Protein AF-A0A1B1ZNP0-F1 (afdb_monomer)

Radius of gyration: 15.07 Å; Cα contacts (8 Å, |Δi|>4): 305; chains: 1; bounding box: 36×36×38 Å

Secondary structure (DSSP, 8-state):
-PPEEEEEEETTEEEEEEEEEESS-HHHHHHHHH-HHHHTTTSSSEEEE--STTPEEEEEEETTEEEEEEEEEEETTTEEEEEETTEEEEEEEEEETTEEEEEEEEEESSGGGHHHHHHHHHHHHHHHHHHHHT-PPPP--S--HHHHHHHHHHT--

pLDDT: mean 92.66, std 6.75, range [56.25, 98.5]

Nearest PDB structures (foldseek):
  4fpw-assembly3_B  TM=7.874E-01  e=6.948E-12  Micromonospora echinospora
  3q6a-assembly1_A  TM=8.877E-01  e=1.487E-06  Staphylococcus saprophyticus subsp. saprophyticus ATCC 15305 = NCTC 7292
  3q6a-assembly1_D  TM=8.539E-01  e=7.890E-07  Staphylococcus saprophyticus subsp. saprophyticus ATCC 15305 = NCTC 7292
  2n4b-assembly1_A  TM=8.391E-01  e=1.053E-06  Cupriavidus metallidurans CH34
  2lcg-assembly1_A  TM=7.926E-01  e=1.251E-06  Cupriavidus metallidurans CH34

Structure (mmCIF, N/CA/C/O backbone):
data_AF-A0A1B1ZNP0-F1
#
_entry.id   AF-A0A1B1ZNP0-F1
#
loop_
_atom_site.group_PDB
_atom_site.id
_atom_site.type_symbol
_atom_site.label_atom_id
_atom_site.label_alt_id
_atom_site.label_comp_id
_atom_site.label_asym_id
_atom_site.label_entity_id
_atom_site.label_seq_id
_atom_site.pdbx_PDB_ins_code
_atom_site.Cartn_x
_atom_site.Cartn_y
_atom_site.Cartn_z
_atom_site.occupancy
_atom_site.B_iso_or_equiv
_atom_site.auth_seq_id
_atom_site.auth_comp_id
_atom_site.auth_asym_id
_atom_site.auth_atom_id
_atom_site.pdbx_PDB_model_num
ATOM 1 N N . MET A 1 1 ? -6.739 16.538 0.778 1.00 56.25 1 MET A N 1
ATOM 2 C CA . MET A 1 1 ? -6.900 15.386 1.691 1.00 56.25 1 MET A CA 1
ATOM 3 C C . MET A 1 1 ? -5.528 15.092 2.260 1.00 56.25 1 MET A C 1
ATOM 5 O O . MET A 1 1 ? -4.615 14.961 1.458 1.00 56.25 1 MET A O 1
ATOM 9 N N . SER A 1 2 ? -5.367 15.108 3.584 1.00 76.62 2 SER A N 1
ATOM 10 C CA . SER A 1 2 ? -4.071 14.835 4.223 1.00 76.62 2 SER A CA 1
ATOM 11 C C . SER A 1 2 ? -3.881 13.330 4.360 1.00 76.62 2 SER A C 1
ATOM 13 O O . SER A 1 2 ? -4.821 12.640 4.757 1.00 76.62 2 SER A O 1
ATOM 15 N N . THR A 1 3 ? -2.696 12.837 4.022 1.00 91.56 3 THR A N 1
ATOM 16 C CA . THR A 1 3 ? -2.233 11.519 4.462 1.00 91.56 3 THR A CA 1
ATOM 17 C C . THR A 1 3 ? -1.827 11.658 5.929 1.00 91.56 3 THR A C 1
ATOM 19 O O . THR A 1 3 ? -1.141 12.615 6.284 1.00 91.56 3 THR A O 1
ATOM 2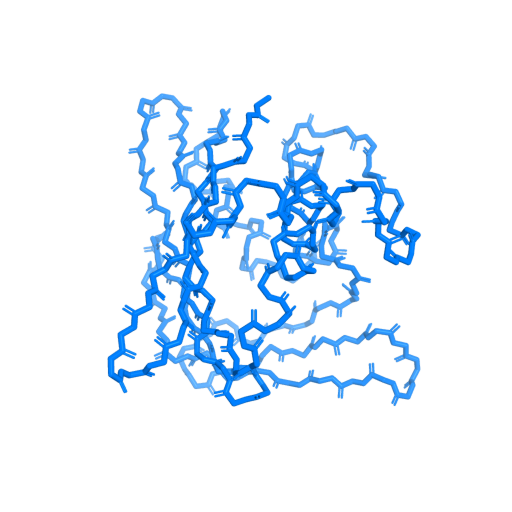2 N N . ASP A 1 4 ? -2.312 10.767 6.788 1.00 95.12 4 ASP A N 1
ATOM 23 C CA . ASP A 1 4 ? -1.895 10.681 8.188 1.00 95.12 4 ASP A CA 1
ATOM 24 C C . ASP A 1 4 ? -0.858 9.569 8.312 1.00 95.12 4 ASP A C 1
ATOM 26 O O . ASP A 1 4 ? -1.076 8.461 7.817 1.00 95.12 4 ASP A O 1
ATOM 30 N N . VAL A 1 5 ? 0.285 9.873 8.923 1.00 96.12 5 VAL A N 1
ATOM 31 C CA . VAL A 1 5 ? 1.387 8.922 9.063 1.00 96.12 5 VAL A CA 1
ATOM 32 C C . VAL A 1 5 ? 1.863 8.905 10.502 1.00 96.12 5 VAL A C 1
ATOM 34 O O . VAL A 1 5 ? 2.196 9.943 11.068 1.00 96.12 5 VAL A O 1
ATOM 37 N N . ARG A 1 6 ? 1.951 7.706 11.075 1.00 95.38 6 ARG A N 1
ATOM 38 C CA . ARG A 1 6 ? 2.493 7.472 12.416 1.00 95.38 6 ARG A CA 1
ATOM 39 C C . ARG A 1 6 ? 3.472 6.305 12.392 1.00 95.38 6 ARG A C 1
ATOM 41 O O . ARG A 1 6 ? 3.313 5.366 11.615 1.00 95.38 6 ARG A O 1
ATOM 48 N N . VAL A 1 7 ? 4.471 6.354 13.265 1.00 96.12 7 VAL A N 1
ATOM 49 C CA . VAL A 1 7 ? 5.448 5.275 13.441 1.00 96.12 7 VAL A CA 1
ATOM 50 C C . VAL A 1 7 ? 5.200 4.603 14.783 1.00 96.12 7 VAL A C 1
ATOM 52 O O . VAL A 1 7 ? 5.257 5.247 15.829 1.00 96.12 7 VAL A O 1
ATOM 55 N N . GLU A 1 8 ? 4.953 3.301 14.749 1.00 95.00 8 GLU A N 1
ATOM 56 C CA . GLU A 1 8 ? 4.939 2.448 15.929 1.00 95.00 8 GLU A CA 1
ATOM 57 C C . GLU A 1 8 ? 6.317 1.794 16.084 1.00 95.00 8 GLU A C 1
ATOM 59 O O . GLU A 1 8 ? 6.858 1.225 15.136 1.00 95.00 8 GLU A O 1
ATOM 64 N N . ARG A 1 9 ? 6.911 1.900 17.277 1.00 93.38 9 ARG A N 1
ATOM 65 C CA . ARG A 1 9 ? 8.209 1.294 17.606 1.00 93.38 9 ARG A CA 1
ATOM 66 C C . ARG A 1 9 ? 8.007 0.318 18.754 1.00 93.38 9 ARG A C 1
ATOM 68 O O . ARG A 1 9 ? 7.466 0.701 19.790 1.00 93.38 9 ARG A O 1
ATOM 75 N N . GLY A 1 10 ? 8.463 -0.919 18.594 1.00 90.56 10 GLY A N 1
ATOM 76 C CA . GLY A 1 10 ? 8.330 -1.941 19.625 1.00 90.56 10 GLY A CA 1
ATOM 77 C C . GLY A 1 10 ? 9.369 -3.057 19.512 1.00 90.56 10 GLY A C 1
ATOM 78 O O . GLY A 1 10 ? 10.222 -3.032 18.626 1.00 90.56 10 GLY A O 1
ATOM 79 N N . PRO A 1 11 ? 9.298 -4.069 20.393 1.00 88.81 11 PRO A N 1
ATOM 80 C CA . PRO A 1 11 ? 10.234 -5.196 20.392 1.00 88.81 11 PRO A CA 1
ATOM 81 C C . PRO A 1 11 ? 10.237 -5.998 19.082 1.00 88.81 11 PRO A C 1
ATOM 83 O O . PRO A 1 11 ? 11.240 -6.617 18.747 1.00 88.81 11 PRO A O 1
ATOM 86 N N . ALA A 1 12 ? 9.119 -5.982 18.350 1.00 85.19 12 ALA A N 1
ATOM 87 C CA . ALA A 1 12 ? 8.963 -6.650 17.059 1.00 85.19 12 ALA A CA 1
ATOM 88 C C . ALA A 1 12 ? 9.522 -5.841 15.871 1.00 85.19 12 ALA A C 1
ATOM 90 O O . ALA A 1 12 ? 9.501 -6.331 14.746 1.00 85.19 12 ALA A O 1
ATOM 91 N N . GLY A 1 13 ? 10.011 -4.619 16.106 1.00 92.62 13 GLY A N 1
ATOM 92 C CA . GLY A 1 13 ? 10.547 -3.731 15.078 1.00 92.62 13 GLY A CA 1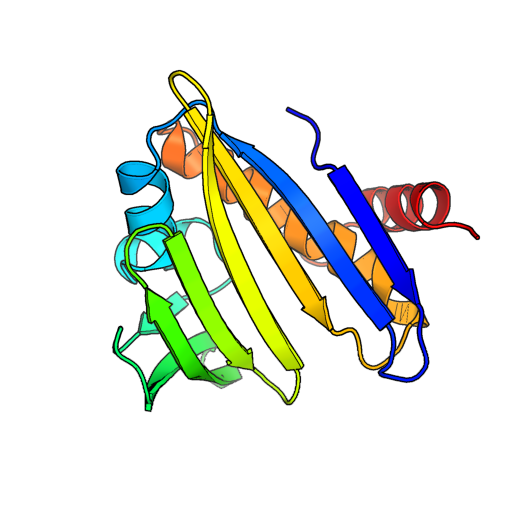
ATOM 93 C C . GLY A 1 13 ? 9.786 -2.411 14.964 1.00 92.62 13 GLY A C 1
ATOM 94 O O . GLY A 1 13 ? 9.084 -1.982 15.883 1.00 92.62 13 GLY A O 1
ATOM 95 N N . THR A 1 14 ? 9.974 -1.748 13.825 1.00 95.31 14 THR A N 1
ATOM 96 C CA . THR A 1 14 ? 9.329 -0.473 13.493 1.00 95.31 14 THR A CA 1
ATOM 97 C C . THR A 1 14 ? 8.261 -0.704 12.433 1.00 95.31 14 THR A C 1
ATOM 99 O O . THR A 1 14 ? 8.531 -1.342 11.419 1.00 95.31 14 THR A O 1
ATOM 102 N N . VAL A 1 15 ? 7.057 -0.176 12.652 1.00 96.88 15 VAL A N 1
ATOM 103 C CA . VAL A 1 15 ? 5.945 -0.247 11.699 1.00 96.88 15 VAL A CA 1
ATOM 104 C C . VAL A 1 15 ? 5.476 1.161 11.369 1.00 96.88 15 VAL A C 1
ATOM 106 O O . VAL A 1 15 ? 5.132 1.952 12.247 1.00 96.88 15 VAL A O 1
ATOM 109 N N . LEU A 1 16 ? 5.460 1.475 10.079 1.00 97.19 16 LEU A N 1
ATOM 110 C CA . LEU A 1 16 ? 4.863 2.687 9.552 1.00 97.19 16 LEU A CA 1
ATOM 111 C C . LEU A 1 16 ? 3.376 2.438 9.299 1.00 97.19 16 LEU A C 1
ATOM 113 O O . LEU A 1 16 ? 3.005 1.547 8.536 1.00 97.19 16 LEU A O 1
ATOM 117 N N . HIS A 1 17 ? 2.528 3.247 9.918 1.00 97.44 17 HIS A N 1
ATOM 118 C CA . HIS A 1 17 ? 1.094 3.251 9.678 1.00 97.44 17 HIS A CA 1
ATOM 119 C C . HIS A 1 17 ? 0.733 4.472 8.845 1.00 97.44 17 HIS A C 1
ATOM 121 O O . HIS A 1 17 ? 0.964 5.602 9.276 1.00 97.44 17 HIS A O 1
ATOM 127 N N . VAL A 1 18 ? 0.146 4.241 7.675 1.00 97.75 18 VAL A N 1
ATOM 128 C CA . VAL A 1 18 ? -0.301 5.292 6.758 1.00 97.75 18 VAL A CA 1
ATOM 129 C C . VAL A 1 18 ? -1.813 5.189 6.614 1.00 97.75 18 VAL A C 1
ATOM 131 O O . VAL A 1 18 ? -2.321 4.167 6.159 1.00 97.75 18 VAL A O 1
ATOM 134 N N . THR A 1 19 ? -2.537 6.240 6.987 1.00 97.56 19 THR A N 1
ATOM 135 C CA . THR A 1 19 ? -3.999 6.306 6.913 1.00 97.56 19 THR A CA 1
ATOM 136 C C . THR A 1 19 ? -4.429 7.378 5.924 1.00 97.56 19 THR A C 1
ATOM 138 O O . THR A 1 19 ? -3.952 8.513 5.960 1.00 97.56 19 THR A O 1
ATOM 141 N N . ARG A 1 20 ? -5.373 7.045 5.041 1.00 96.25 20 ARG A N 1
ATOM 142 C CA . ARG A 1 20 ? -5.948 8.002 4.096 1.00 96.25 20 ARG A CA 1
ATOM 143 C C . ARG A 1 20 ? -7.419 7.727 3.833 1.00 96.25 20 ARG A C 1
ATOM 145 O O . ARG A 1 20 ? -7.817 6.607 3.526 1.00 96.25 20 ARG A O 1
ATOM 152 N N . ARG A 1 21 ? -8.228 8.783 3.902 1.00 96.25 21 ARG A N 1
ATOM 153 C CA . ARG A 1 21 ? -9.644 8.743 3.529 1.00 96.25 21 ARG A CA 1
ATOM 154 C C . ARG A 1 21 ? -9.818 9.023 2.038 1.00 96.25 21 ARG A C 1
ATOM 156 O O . ARG A 1 21 ? -9.255 9.989 1.526 1.00 96.25 21 ARG A O 1
ATOM 163 N N . TYR A 1 22 ? -10.669 8.242 1.382 1.00 96.19 22 TYR A N 1
ATOM 164 C CA . TYR A 1 22 ? -11.101 8.440 0.001 1.00 96.19 22 TYR A CA 1
ATOM 165 C C . TYR A 1 22 ? -12.609 8.729 -0.057 1.00 96.19 22 TYR A C 1
ATOM 167 O O . TYR A 1 22 ? -13.383 8.053 0.624 1.00 96.19 22 TYR A O 1
ATOM 175 N N . PRO A 1 23 ? -13.068 9.693 -0.878 1.00 95.94 23 PRO A N 1
ATOM 176 C CA . PRO A 1 23 ? -14.488 9.994 -1.068 1.00 95.94 23 PRO A CA 1
ATOM 177 C C . PRO A 1 23 ? -15.107 9.034 -2.103 1.00 95.94 23 PRO A C 1
ATOM 179 O O . PRO A 1 23 ? -15.745 9.447 -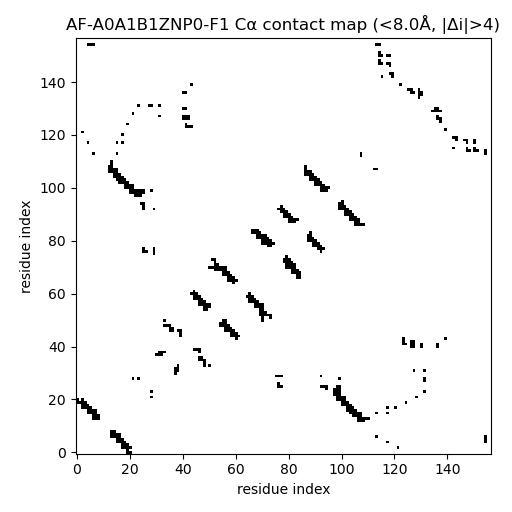3.069 1.00 95.94 23 PRO A O 1
ATOM 182 N N . HIS A 1 24 ? -14.824 7.743 -1.947 1.00 96.12 24 HIS A N 1
ATOM 183 C CA . HIS A 1 24 ? -15.204 6.672 -2.859 1.00 96.12 24 HIS A CA 1
ATOM 184 C C . HIS A 1 24 ? -15.591 5.435 -2.055 1.00 96.12 24 HIS A C 1
ATOM 186 O O . HIS A 1 24 ? -15.036 5.205 -0.981 1.00 96.12 24 HIS A O 1
ATOM 192 N N . SER A 1 25 ? -16.515 4.630 -2.583 1.00 96.81 25 SER A N 1
ATOM 193 C CA . SER A 1 25 ? -16.938 3.396 -1.921 1.00 96.81 25 SER A CA 1
ATOM 194 C C . SER A 1 25 ? -15.769 2.433 -1.713 1.00 96.81 25 SER A C 1
ATOM 196 O O . SER A 1 25 ? -14.821 2.399 -2.506 1.00 96.81 25 SER A O 1
ATOM 198 N N . VAL A 1 26 ? -15.886 1.600 -0.675 1.00 97.56 26 VAL A N 1
ATOM 199 C CA . VAL A 1 26 ? -14.915 0.539 -0.382 1.00 97.56 26 VAL A CA 1
ATOM 200 C C . VAL A 1 26 ? -14.665 -0.348 -1.601 1.00 97.56 26 VAL A C 1
ATOM 202 O O . VAL A 1 26 ? -13.512 -0.597 -1.922 1.00 97.56 26 VAL A O 1
ATOM 205 N N . ASP A 1 27 ? -15.705 -0.714 -2.353 1.00 97.31 27 ASP A N 1
ATOM 206 C CA . ASP A 1 27 ? -15.574 -1.563 -3.542 1.00 97.31 27 ASP A CA 1
ATOM 207 C C . ASP A 1 27 ? -14.751 -0.895 -4.649 1.00 97.31 27 ASP A C 1
ATOM 209 O O . ASP A 1 27 ? -13.957 -1.544 -5.330 1.00 97.31 27 ASP A O 1
ATOM 213 N N . ARG A 1 28 ? -14.904 0.426 -4.825 1.00 96.81 28 ARG A N 1
ATOM 214 C CA . ARG A 1 28 ? -14.152 1.174 -5.840 1.00 96.81 28 ARG A CA 1
ATOM 215 C C . ARG A 1 28 ? -12.672 1.246 -5.484 1.00 96.81 28 ARG A C 1
ATOM 217 O O . ARG A 1 28 ? -11.836 1.098 -6.374 1.00 96.81 28 ARG A O 1
ATOM 224 N N . VAL A 1 29 ? -12.356 1.482 -4.210 1.00 97.50 29 VAL A N 1
ATOM 225 C CA . VAL A 1 29 ? -10.966 1.505 -3.740 1.00 97.50 29 VAL A CA 1
ATOM 226 C C . VAL A 1 29 ? -10.385 0.096 -3.756 1.00 97.50 29 VAL A C 1
ATOM 228 O O . VAL A 1 29 ? -9.304 -0.088 -4.297 1.00 97.50 29 VAL A O 1
ATOM 231 N N . TRP A 1 30 ? -11.124 -0.911 -3.293 1.00 97.75 30 TRP A N 1
ATOM 232 C CA . TRP A 1 30 ? -10.722 -2.317 -3.321 1.00 97.75 30 TRP A CA 1
ATOM 233 C C . TRP A 1 30 ? -10.339 -2.790 -4.723 1.00 97.75 30 TRP A C 1
ATOM 235 O O . TRP A 1 30 ? -9.267 -3.363 -4.914 1.00 97.75 30 TRP A O 1
ATOM 245 N N . ALA A 1 31 ? -11.163 -2.476 -5.723 1.00 96.75 31 ALA A N 1
ATOM 246 C CA . ALA A 1 31 ? -10.853 -2.760 -7.118 1.00 96.75 31 ALA A CA 1
ATOM 247 C C . ALA A 1 31 ? -9.545 -2.089 -7.575 1.00 96.75 31 ALA A C 1
ATOM 249 O O . ALA A 1 31 ? -8.783 -2.675 -8.332 1.00 96.75 31 ALA A O 1
ATOM 250 N N . ALA A 1 32 ? -9.241 -0.875 -7.104 1.00 95.94 32 ALA A N 1
ATOM 251 C CA . ALA A 1 32 ? -7.980 -0.202 -7.424 1.00 95.94 32 ALA A CA 1
ATOM 252 C C . ALA A 1 32 ? -6.749 -0.811 -6.727 1.00 95.94 32 ALA A C 1
ATOM 254 O O . ALA A 1 32 ? -5.634 -0.605 -7.204 1.00 95.94 32 ALA A O 1
ATOM 255 N N . LEU A 1 33 ? -6.942 -1.539 -5.621 1.00 94.94 33 LEU A N 1
ATOM 256 C CA . LEU A 1 33 ? -5.880 -2.247 -4.896 1.00 94.94 33 LEU A CA 1
ATOM 257 C C . LEU A 1 33 ? -5.651 -3.670 -5.425 1.00 94.94 33 LEU A C 1
ATOM 259 O O . LEU A 1 33 ? -4.568 -4.206 -5.231 1.00 94.94 33 LEU A O 1
ATOM 263 N N . THR A 1 34 ? -6.659 -4.287 -6.049 1.00 95.00 34 THR A N 1
ATOM 264 C CA . THR A 1 34 ? -6.633 -5.716 -6.409 1.00 95.00 34 THR A CA 1
ATOM 265 C C . THR A 1 34 ? -6.692 -5.999 -7.906 1.00 95.00 34 THR A C 1
ATOM 267 O O . THR A 1 34 ? -6.180 -7.027 -8.325 1.00 95.00 34 THR A O 1
ATOM 270 N N . GLU A 1 35 ? -7.260 -5.124 -8.741 1.00 94.44 35 GLU A N 1
ATOM 271 C CA . GLU A 1 35 ? -7.248 -5.325 -10.195 1.00 94.44 35 GLU A CA 1
ATOM 272 C C . GLU A 1 35 ? -5.901 -4.847 -10.780 1.00 94.44 35 GLU A C 1
ATOM 274 O O . GLU A 1 35 ? -5.615 -3.648 -10.691 1.00 94.44 35 GLU A O 1
ATOM 279 N N . PRO A 1 36 ? -5.089 -5.721 -11.413 1.00 92.25 36 PRO A N 1
ATOM 280 C CA . PRO A 1 36 ? -3.745 -5.378 -11.904 1.00 92.25 36 PRO A CA 1
ATOM 281 C C . PRO A 1 36 ? -3.709 -4.143 -12.822 1.00 92.25 36 PRO A C 1
ATOM 283 O O . PRO A 1 36 ? -2.912 -3.223 -12.622 1.00 92.25 36 PRO A O 1
ATOM 286 N N . ASP A 1 37 ? -4.666 -4.053 -13.752 1.00 89.75 37 ASP A N 1
ATOM 287 C CA . ASP A 1 37 ? -4.824 -2.926 -14.684 1.00 89.75 37 ASP A CA 1
ATOM 288 C C . ASP A 1 37 ? -5.144 -1.593 -13.996 1.00 89.75 37 ASP A C 1
ATOM 290 O O . ASP A 1 37 ? -4.965 -0.524 -14.587 1.00 89.75 37 ASP A O 1
ATOM 294 N N . ARG A 1 38 ? -5.691 -1.629 -12.775 1.00 92.81 38 ARG A N 1
ATOM 295 C CA . ARG A 1 38 ? -5.961 -0.429 -11.971 1.00 92.81 38 ARG A CA 1
ATOM 296 C C . ARG A 1 38 ? -4.809 -0.125 -11.032 1.00 92.81 38 ARG A C 1
ATOM 298 O O . ARG A 1 38 ? -4.461 1.045 -10.898 1.00 92.81 38 ARG A O 1
ATOM 305 N N . LEU A 1 39 ? -4.221 -1.154 -10.430 1.00 92.00 39 LEU A N 1
ATOM 306 C CA . LEU A 1 39 ? -3.066 -1.055 -9.545 1.00 92.00 39 LEU A CA 1
ATOM 307 C C . LEU A 1 39 ? -1.880 -0.395 -10.267 1.00 92.00 39 LEU A C 1
ATOM 309 O O . LEU A 1 39 ? -1.354 0.617 -9.799 1.00 92.00 39 LEU A O 1
ATOM 313 N N . SER A 1 40 ? -1.585 -0.856 -11.485 1.00 92.38 40 SER A N 1
ATOM 314 C CA . SER A 1 40 ? -0.529 -0.318 -12.360 1.00 92.38 40 SER A CA 1
ATOM 315 C C . SER A 1 40 ? -0.714 1.153 -12.755 1.00 92.38 40 SER A C 1
ATOM 317 O O 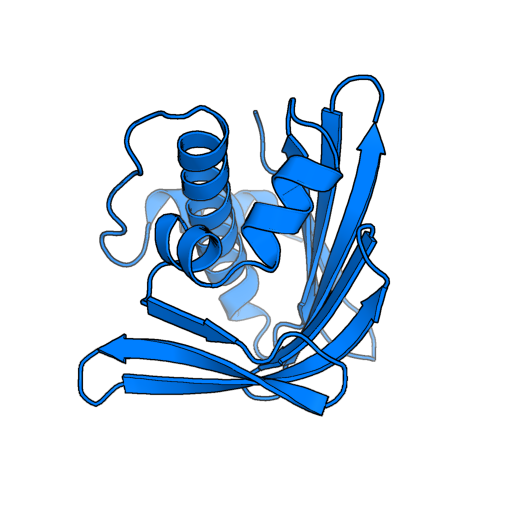. SER A 1 40 ? 0.204 1.780 -13.274 1.00 92.38 40 SER A O 1
ATOM 319 N N . ARG A 1 41 ? -1.903 1.744 -12.550 1.00 91.25 41 ARG A N 1
ATOM 320 C CA . ARG A 1 41 ? -2.160 3.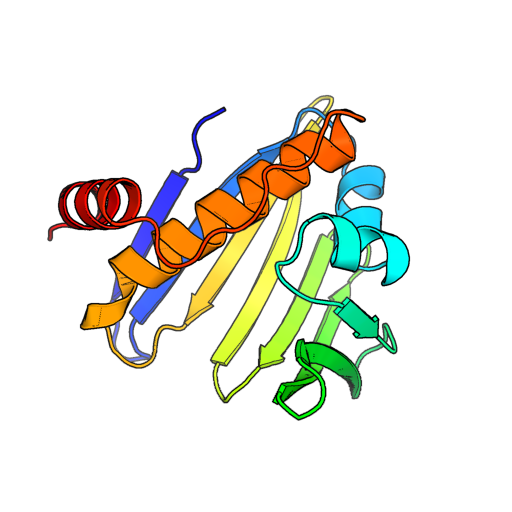153 -12.910 1.00 91.25 41 ARG A CA 1
ATOM 321 C C . ARG A 1 41 ? -1.667 4.142 -11.870 1.00 91.25 41 ARG A C 1
ATOM 323 O O . ARG A 1 41 ? -1.509 5.310 -12.205 1.00 91.25 41 ARG A O 1
ATOM 330 N N . TRP A 1 42 ? -1.523 3.725 -10.617 1.00 92.19 42 TRP A N 1
ATOM 331 C CA . TRP A 1 42 ? -1.125 4.618 -9.525 1.00 92.19 42 TRP A CA 1
ATOM 332 C C . TRP A 1 42 ? 0.147 4.160 -8.817 1.00 92.19 42 TRP A C 1
ATOM 334 O O . TRP A 1 42 ? 0.868 4.995 -8.256 1.00 92.19 42 TRP A O 1
ATOM 344 N N . PHE A 1 43 ? 0.427 2.858 -8.852 1.00 90.19 43 PHE A N 1
ATOM 345 C CA . PHE A 1 43 ? 1.684 2.304 -8.385 1.00 90.19 43 PHE A CA 1
ATOM 346 C C . PHE A 1 43 ? 2.821 2.693 -9.352 1.00 90.19 43 PHE A C 1
ATOM 348 O O . PHE A 1 43 ? 2.571 2.863 -10.546 1.00 90.19 43 PHE A O 1
ATOM 355 N N . PRO A 1 44 ? 4.063 2.900 -8.878 1.00 87.62 44 PRO A N 1
ATOM 356 C CA . PRO A 1 44 ? 5.165 3.392 -9.712 1.00 87.62 44 PRO A CA 1
ATOM 357 C C . PRO A 1 44 ? 5.660 2.422 -10.794 1.00 87.62 44 PRO A C 1
ATOM 359 O O . PRO A 1 44 ? 6.587 2.771 -11.522 1.00 87.62 44 PRO A O 1
ATOM 362 N N . CYS A 1 45 ? 5.080 1.230 -10.903 1.00 88.88 45 CYS A N 1
ATOM 363 C CA . CYS A 1 45 ? 5.503 0.201 -11.836 1.00 88.88 45 CYS A CA 1
ATOM 364 C C . CYS A 1 45 ? 4.313 -0.586 -12.396 1.00 88.88 45 CYS A C 1
ATOM 366 O O . CYS A 1 45 ? 3.187 -0.467 -11.906 1.00 88.88 45 CYS A O 1
ATOM 368 N N . GLU A 1 46 ? 4.570 -1.374 -13.441 1.00 90.75 46 GLU A N 1
ATOM 369 C CA . GLU A 1 46 ? 3.596 -2.342 -13.942 1.00 90.75 46 GLU A CA 1
ATOM 370 C C . GLU A 1 46 ? 3.441 -3.469 -12.919 1.00 90.75 46 GLU A C 1
ATOM 372 O O . GLU A 1 46 ? 4.428 -3.959 -12.362 1.00 90.75 46 GLU A O 1
ATOM 377 N N . VAL A 1 47 ? 2.193 -3.851 -12.656 1.00 93.25 47 VAL A N 1
ATOM 378 C CA . VAL A 1 47 ? 1.846 -4.867 -11.671 1.00 93.25 47 VAL A CA 1
ATOM 379 C C . VAL A 1 47 ? 0.962 -5.922 -12.308 1.00 93.25 47 VAL A C 1
ATOM 381 O O . VAL A 1 47 ? -0.106 -5.614 -12.831 1.00 93.25 47 VAL A O 1
ATOM 384 N N . GLU A 1 48 ? 1.383 -7.175 -12.189 1.00 94.12 48 GLU A N 1
ATOM 385 C CA . GLU A 1 48 ? 0.566 -8.358 -12.456 1.00 94.12 48 GLU A CA 1
ATOM 386 C C . GLU A 1 48 ? 0.254 -9.044 -11.124 1.00 94.12 48 GLU A C 1
ATOM 388 O O . GLU A 1 48 ? 1.086 -9.037 -10.218 1.00 94.12 48 GLU A O 1
ATOM 393 N N . ALA A 1 49 ? -0.929 -9.640 -10.966 1.00 93.19 49 ALA A N 1
ATOM 394 C CA . ALA A 1 49 ? -1.262 -10.343 -9.729 1.00 93.19 49 ALA A CA 1
ATOM 395 C C . ALA A 1 49 ? -2.202 -11.530 -9.953 1.00 93.19 49 ALA A C 1
ATOM 397 O O . ALA A 1 49 ? -3.245 -11.401 -10.595 1.00 93.19 49 ALA A O 1
ATOM 398 N N . ASP A 1 50 ? -1.863 -12.667 -9.344 1.00 95.00 50 ASP A N 1
ATOM 399 C CA . ASP A 1 50 ? -2.778 -13.785 -9.104 1.00 95.00 50 ASP A CA 1
ATOM 400 C C . ASP A 1 50 ? -3.472 -13.560 -7.752 1.00 95.00 50 ASP A C 1
ATOM 402 O O . ASP A 1 50 ? -2.939 -13.899 -6.696 1.00 95.00 50 ASP A O 1
ATOM 406 N N . VAL A 1 51 ? -4.635 -12.901 -7.768 1.00 94.06 51 VAL A N 1
ATOM 407 C CA . VAL A 1 51 ? -5.306 -12.387 -6.560 1.00 94.06 51 VAL A CA 1
ATOM 408 C C . VAL A 1 51 ? -6.032 -13.500 -5.800 1.00 94.06 51 VAL A C 1
ATOM 410 O O . VAL A 1 51 ? -7.255 -13.640 -5.838 1.00 94.06 51 VAL A O 1
ATOM 413 N N . ARG A 1 52 ? -5.256 -14.299 -5.073 1.00 96.38 52 ARG A N 1
ATOM 414 C CA . ARG A 1 52 ? -5.708 -15.330 -4.133 1.00 96.38 52 ARG A CA 1
ATOM 415 C C . ARG A 1 52 ? -4.655 -15.522 -3.050 1.00 96.38 52 ARG A C 1
ATOM 417 O O . ARG A 1 52 ? -3.491 -15.201 -3.261 1.00 96.38 52 ARG A O 1
ATOM 424 N N . VAL A 1 53 ? -5.031 -16.102 -1.913 1.00 98.00 53 VAL A N 1
ATOM 425 C CA . VAL A 1 53 ? -4.044 -16.503 -0.895 1.00 98.00 53 VAL A CA 1
ATOM 426 C C . VAL A 1 53 ? -3.042 -17.498 -1.504 1.00 98.00 53 VAL A C 1
ATOM 428 O O . VAL A 1 53 ? -3.437 -18.435 -2.209 1.00 98.00 53 VAL A O 1
ATOM 431 N N . GLY A 1 54 ? -1.749 -17.259 -1.272 1.00 97.56 54 GLY A N 1
ATOM 432 C CA . GLY A 1 54 ? -0.622 -17.972 -1.886 1.00 97.56 54 GLY A CA 1
ATOM 433 C C . GLY A 1 54 ? -0.394 -17.646 -3.369 1.00 97.56 54 GLY A C 1
ATOM 434 O O . GLY A 1 54 ? 0.359 -18.346 -4.043 1.00 97.56 54 GLY A O 1
ATOM 435 N N . GLY A 1 55 ? -1.099 -16.655 -3.919 1.00 96.88 55 GLY A N 1
ATOM 436 C CA . GLY A 1 55 ? -0.839 -16.099 -5.245 1.00 96.88 55 GLY A CA 1
ATOM 437 C C . GLY A 1 55 ? 0.279 -15.058 -5.206 1.00 96.88 55 GLY A C 1
ATOM 438 O O . GLY A 1 55 ? 0.596 -14.516 -4.145 1.00 96.88 55 GLY A O 1
ATOM 439 N N . LEU A 1 56 ? 0.893 -14.789 -6.359 1.00 97.06 56 LEU A N 1
ATOM 440 C CA . LEU A 1 56 ? 2.001 -13.842 -6.476 1.00 97.06 56 LEU A CA 1
ATOM 441 C C . LEU A 1 56 ? 1.541 -12.523 -7.099 1.00 97.06 56 LEU A C 1
ATOM 443 O O . LEU A 1 56 ? 0.799 -12.515 -8.082 1.00 97.06 56 LEU A O 1
ATOM 447 N N . ILE A 1 57 ? 2.041 -11.423 -6.547 1.00 96.25 57 ILE A N 1
ATOM 448 C CA . ILE A 1 57 ? 2.064 -10.095 -7.152 1.00 96.25 57 ILE A CA 1
ATOM 449 C C . ILE A 1 57 ? 3.456 -9.911 -7.754 1.00 96.25 57 ILE A C 1
ATOM 451 O O . ILE A 1 57 ? 4.449 -10.118 -7.063 1.00 96.25 57 ILE A O 1
ATOM 455 N N . THR A 1 58 ? 3.538 -9.534 -9.024 1.00 96.06 58 THR A N 1
ATOM 456 C CA . THR A 1 58 ? 4.793 -9.240 -9.723 1.00 96.06 58 THR A CA 1
ATOM 457 C C . THR A 1 58 ? 4.864 -7.745 -9.991 1.00 96.06 58 THR A C 1
ATOM 459 O O . THR A 1 58 ? 4.010 -7.210 -10.691 1.00 96.06 58 THR A O 1
ATOM 462 N N . PHE A 1 59 ? 5.880 -7.083 -9.443 1.00 93.69 59 PHE A N 1
ATOM 463 C CA . PHE A 1 59 ? 6.166 -5.664 -9.634 1.00 93.69 59 PHE A CA 1
ATOM 464 C C . PHE A 1 59 ? 7.309 -5.511 -10.639 1.00 93.69 59 PHE A C 1
ATOM 466 O O . PHE A 1 59 ? 8.402 -6.020 -10.405 1.00 93.69 59 PHE A O 1
ATOM 473 N N . ARG A 1 60 ? 7.083 -4.807 -11.751 1.00 92.94 60 ARG A N 1
ATOM 474 C CA . ARG A 1 60 ? 8.079 -4.608 -12.817 1.00 92.94 60 ARG A CA 1
ATOM 475 C C . ARG A 1 60 ? 8.470 -3.139 -12.938 1.00 92.94 60 ARG A C 1
ATOM 477 O O . ARG A 1 60 ? 7.819 -2.368 -13.646 1.00 92.94 60 ARG A O 1
ATOM 484 N N . PHE A 1 61 ? 9.545 -2.749 -12.261 1.00 86.69 61 PHE A N 1
ATOM 485 C CA . PHE A 1 61 ? 10.076 -1.379 -12.260 1.00 86.69 61 PHE A CA 1
ATOM 486 C C . PHE A 1 61 ? 10.887 -1.046 -13.522 1.00 86.69 61 PHE A C 1
ATOM 488 O O . PHE A 1 61 ? 11.046 0.123 -13.874 1.00 86.69 61 PHE A O 1
ATOM 495 N N . GLY A 1 62 ? 11.352 -2.069 -14.241 1.00 86.25 62 GLY A N 1
ATOM 496 C CA . GLY A 1 62 ? 12.057 -1.947 -15.512 1.00 86.25 62 GLY A CA 1
ATOM 497 C C . GLY A 1 62 ? 12.213 -3.302 -16.210 1.00 86.25 62 GLY A C 1
ATOM 498 O O . GLY A 1 62 ? 11.723 -4.312 -15.705 1.00 86.25 62 GLY A O 1
ATOM 499 N N . PRO A 1 63 ? 12.888 -3.356 -17.374 1.00 82.88 63 PRO A N 1
ATOM 500 C CA . PRO A 1 63 ? 13.081 -4.603 -18.120 1.00 82.88 63 PRO A CA 1
ATOM 501 C C . PRO A 1 63 ? 13.751 -5.714 -17.299 1.00 82.88 63 PRO A C 1
ATOM 503 O O . PRO A 1 63 ? 13.310 -6.859 -17.365 1.00 82.88 63 PRO A O 1
ATOM 506 N N . ASP A 1 64 ? 14.746 -5.346 -16.487 1.00 89.06 64 ASP A N 1
ATOM 507 C CA . ASP A 1 64 ? 15.548 -6.263 -15.665 1.00 89.06 64 ASP A CA 1
ATOM 508 C C . ASP A 1 64 ? 15.317 -6.075 -14.150 1.00 89.06 64 ASP A C 1
ATOM 510 O O . ASP A 1 64 ? 16.036 -6.655 -13.341 1.00 89.06 64 ASP A O 1
ATOM 514 N N . ASP A 1 65 ? 14.333 -5.256 -13.763 1.00 89.94 65 ASP A N 1
ATOM 515 C CA . ASP A 1 65 ? 14.023 -4.925 -12.366 1.00 89.94 65 ASP A CA 1
ATOM 516 C C . ASP A 1 65 ? 12.611 -5.420 -12.031 1.00 89.94 65 ASP A C 1
ATOM 518 O O . ASP A 1 65 ? 11.604 -4.767 -12.338 1.00 89.94 65 ASP A O 1
ATOM 522 N N . VAL A 1 66 ? 12.558 -6.649 -11.510 1.00 92.38 66 VAL A N 1
ATOM 523 C CA . VAL A 1 66 ? 11.331 -7.396 -11.228 1.00 92.38 66 VAL A CA 1
ATOM 524 C C . VAL A 1 66 ? 11.392 -7.959 -9.818 1.00 92.38 66 VAL A C 1
ATOM 526 O O . VAL A 1 66 ? 12.274 -8.756 -9.507 1.00 92.38 66 VAL A O 1
ATOM 529 N N . ASP A 1 67 ? 10.387 -7.614 -9.023 1.00 93.88 67 ASP A N 1
ATOM 530 C CA . ASP A 1 67 ? 10.167 -8.139 -7.683 1.00 93.88 67 ASP A CA 1
ATOM 531 C C . ASP A 1 67 ? 8.864 -8.934 -7.618 1.00 93.88 67 ASP A C 1
ATOM 533 O O . ASP A 1 67 ? 7.919 -8.694 -8.373 1.00 93.88 67 ASP A O 1
ATOM 537 N N . THR A 1 68 ? 8.786 -9.863 -6.667 1.00 95.06 68 THR A N 1
ATOM 538 C CA . THR A 1 68 ? 7.562 -10.620 -6.391 1.00 95.06 68 THR A CA 1
ATOM 539 C C . THR A 1 68 ? 7.167 -10.527 -4.927 1.00 95.06 68 THR A C 1
ATOM 541 O O . THR A 1 68 ? 8.029 -10.568 -4.047 1.00 95.06 68 THR A O 1
ATOM 544 N N . ALA A 1 69 ? 5.864 -10.489 -4.670 1.00 96.50 69 ALA A N 1
ATOM 545 C CA . ALA A 1 69 ? 5.289 -10.591 -3.340 1.00 96.50 69 ALA A CA 1
ATOM 546 C C . ALA A 1 69 ? 4.238 -11.701 -3.272 1.00 96.50 69 ALA A C 1
ATOM 548 O O . ALA A 1 69 ? 3.431 -11.850 -4.185 1.00 96.50 69 ALA A O 1
ATOM 549 N N . GLU A 1 70 ? 4.224 -12.471 -2.188 1.00 98.00 70 GLU A N 1
ATOM 550 C CA . GLU A 1 70 ? 3.224 -13.523 -1.970 1.00 98.00 70 GLU A CA 1
ATOM 551 C C . GLU A 1 70 ? 2.048 -12.977 -1.161 1.00 98.00 70 GLU A C 1
ATOM 553 O O . GLU A 1 70 ? 2.251 -12.418 -0.085 1.00 98.00 70 GLU A O 1
ATOM 558 N N . ILE A 1 71 ? 0.818 -13.159 -1.643 1.00 98.25 71 ILE A N 1
ATOM 559 C CA . ILE A 1 71 ? -0.401 -12.786 -0.918 1.00 98.25 71 ILE A CA 1
ATOM 560 C C . ILE A 1 71 ? -0.617 -13.752 0.247 1.00 98.25 71 ILE A C 1
ATOM 562 O O . ILE A 1 71 ? -0.890 -14.937 0.058 1.00 98.25 71 ILE A O 1
ATOM 566 N N . THR A 1 72 ? -0.557 -13.225 1.462 1.00 98.38 72 THR A N 1
ATOM 567 C CA . THR A 1 72 ? -0.658 -13.975 2.721 1.00 98.38 72 THR A CA 1
ATOM 568 C C . THR A 1 72 ? -2.062 -13.920 3.325 1.00 98.38 72 THR A C 1
ATOM 570 O O . THR A 1 72 ? -2.476 -14.857 4.005 1.00 98.38 72 THR A O 1
ATOM 573 N N . GLU A 1 73 ? -2.818 -12.849 3.067 1.00 98.31 73 GLU A N 1
ATOM 574 C CA . GLU A 1 73 ? -4.190 -12.656 3.550 1.00 98.31 73 GLU A CA 1
ATOM 575 C C . GLU A 1 73 ? -5.029 -11.965 2.471 1.00 98.31 73 GLU A C 1
ATOM 577 O O . GLU A 1 73 ? -4.599 -10.984 1.860 1.00 98.31 73 GLU A O 1
ATOM 582 N N . LEU A 1 74 ? -6.246 -12.462 2.252 1.00 98.25 74 LEU A N 1
ATOM 583 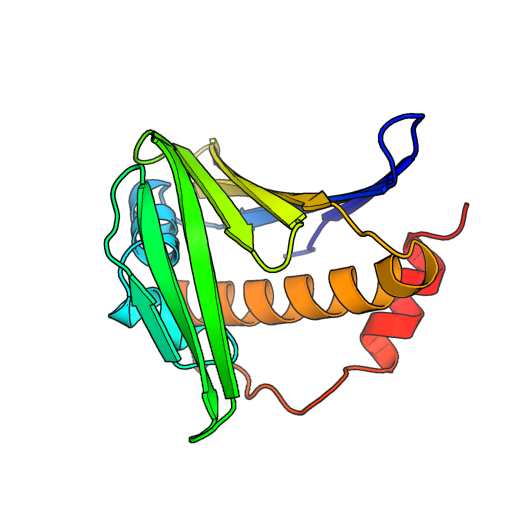C CA . LEU A 1 74 ? -7.207 -11.867 1.331 1.00 98.25 74 LEU A CA 1
ATOM 584 C C . LEU A 1 74 ? -8.626 -12.033 1.893 1.00 98.25 74 LEU A C 1
ATOM 586 O O . LEU A 1 74 ? -9.155 -13.142 1.914 1.00 98.25 74 LEU A O 1
ATOM 590 N N . ASP A 1 75 ? -9.241 -10.931 2.320 1.00 98.00 75 ASP A N 1
ATOM 591 C CA . ASP A 1 75 ? -10.637 -10.853 2.780 1.00 98.00 75 ASP A CA 1
ATOM 592 C C . ASP A 1 75 ? -11.354 -9.717 2.030 1.00 98.00 75 ASP A C 1
ATOM 594 O O . ASP A 1 75 ? -11.376 -8.575 2.503 1.00 98.00 75 ASP A O 1
ATOM 598 N N . PRO A 1 76 ? -11.874 -9.963 0.814 1.00 96.56 76 PRO A N 1
ATOM 599 C CA . PRO A 1 76 ? -12.509 -8.921 0.015 1.00 96.56 76 PRO A CA 1
ATOM 600 C C . PRO A 1 76 ? -13.808 -8.388 0.653 1.00 96.56 76 PRO A C 1
ATOM 602 O O . PRO A 1 76 ? -14.616 -9.182 1.134 1.00 96.56 76 PRO A O 1
ATOM 605 N N . PRO A 1 77 ? -14.094 -7.069 0.601 1.00 96.25 77 PRO A N 1
ATOM 606 C CA . PRO A 1 77 ? -13.287 -5.981 0.043 1.00 96.25 77 PRO A CA 1
ATOM 607 C C . PRO A 1 77 ? -12.474 -5.224 1.117 1.00 96.25 77 PRO A C 1
ATOM 609 O O . PRO A 1 77 ? -12.326 -4.005 1.045 1.00 96.25 77 PRO A O 1
ATOM 612 N N . ARG A 1 78 ? -12.033 -5.906 2.180 1.00 96.88 78 ARG A N 1
ATOM 613 C CA . ARG A 1 78 ? -11.523 -5.276 3.408 1.00 96.88 78 ARG A CA 1
ATOM 614 C C . ARG A 1 78 ? -10.034 -5.445 3.630 1.00 96.88 78 ARG A C 1
ATOM 616 O O . ARG A 1 78 ? -9.423 -4.499 4.113 1.00 96.88 78 ARG A O 1
ATOM 623 N N . VAL A 1 79 ? -9.450 -6.605 3.335 1.00 98.38 79 VAL A N 1
ATOM 624 C CA . VAL A 1 79 ? -8.054 -6.892 3.691 1.00 98.38 79 VAL A CA 1
ATOM 625 C C . VAL A 1 79 ? -7.284 -7.505 2.541 1.00 98.38 79 VAL A C 1
ATOM 627 O O . VAL A 1 79 ? -7.679 -8.540 2.014 1.00 98.38 79 VAL A O 1
ATOM 630 N N . LEU A 1 80 ? -6.137 -6.903 2.235 1.00 98.31 80 LEU A N 1
ATOM 631 C CA . LEU A 1 80 ? -5.090 -7.481 1.403 1.00 98.31 80 LEU A CA 1
ATOM 632 C C . LEU A 1 80 ? -3.780 -7.426 2.193 1.00 98.31 80 LEU A C 1
ATOM 634 O O . LEU A 1 80 ? -3.361 -6.342 2.598 1.00 98.31 80 LEU A O 1
ATOM 638 N N . ALA A 1 81 ? -3.134 -8.566 2.409 1.00 98.25 81 ALA A N 1
ATOM 639 C CA . ALA A 1 81 ? -1.790 -8.622 2.969 1.00 98.25 81 ALA A CA 1
ATOM 640 C C . ALA A 1 81 ? -0.880 -9.466 2.084 1.00 98.25 81 ALA A C 1
ATOM 642 O O . ALA A 1 81 ? -1.322 -10.446 1.478 1.00 98.25 81 ALA A O 1
ATOM 643 N N . PHE A 1 82 ? 0.383 -9.069 2.003 1.00 97.69 82 PHE A N 1
ATOM 644 C CA . PHE A 1 82 ? 1.380 -9.772 1.215 1.00 97.69 82 PHE A CA 1
ATOM 645 C C . PHE A 1 82 ? 2.782 -9.593 1.795 1.00 97.69 82 PHE A C 1
ATOM 647 O O . PHE A 1 82 ? 3.086 -8.598 2.457 1.00 97.69 82 PHE A O 1
ATOM 654 N N . LEU A 1 83 ? 3.641 -10.573 1.538 1.00 96.50 83 LEU A N 1
ATOM 655 C CA . LEU A 1 83 ? 5.052 -10.547 1.893 1.00 96.50 83 LEU A CA 1
ATOM 656 C C . LEU A 1 83 ? 5.860 -10.040 0.699 1.00 96.50 83 LEU A C 1
ATOM 658 O O . LEU A 1 83 ? 5.942 -10.732 -0.312 1.00 96.50 83 LEU A O 1
ATOM 662 N N . TRP A 1 84 ? 6.478 -8.868 0.824 1.00 94.00 84 TRP A N 1
ATOM 663 C CA . TRP A 1 84 ? 7.322 -8.264 -0.208 1.00 94.00 84 TRP A CA 1
ATOM 664 C C . TRP A 1 84 ? 8.704 -7.969 0.368 1.00 94.00 84 TRP A C 1
ATOM 666 O O . TRP A 1 84 ? 8.825 -7.259 1.361 1.00 94.00 84 TRP A O 1
ATOM 676 N N . SER A 1 85 ? 9.750 -8.553 -0.222 1.00 87.31 85 SER A N 1
ATOM 677 C CA . SER A 1 85 ? 11.149 -8.320 0.179 1.00 87.31 85 SER A CA 1
ATOM 678 C C . SER A 1 85 ? 11.416 -8.538 1.678 1.00 87.31 85 SER A C 1
ATOM 680 O O . SER A 1 85 ? 12.248 -7.874 2.287 1.00 87.31 85 SER A O 1
ATOM 682 N N . GLY A 1 86 ? 10.706 -9.500 2.282 1.00 86.88 86 GLY A N 1
ATOM 683 C CA . GLY A 1 86 ? 10.804 -9.834 3.707 1.00 86.88 86 GLY A CA 1
ATOM 684 C C . GLY A 1 86 ? 9.924 -8.985 4.633 1.00 86.88 86 GLY A C 1
ATOM 685 O O . GLY A 1 86 ? 9.833 -9.296 5.820 1.00 86.88 86 GLY A O 1
ATOM 686 N N . GLU A 1 87 ? 9.234 -7.969 4.115 1.00 91.69 87 GLU A N 1
ATOM 687 C CA . GLU A 1 87 ? 8.305 -7.126 4.868 1.00 91.69 87 GLU A CA 1
ATOM 688 C C . GLU A 1 87 ? 6.859 -7.568 4.615 1.00 91.69 87 GLU A C 1
ATOM 690 O O . GLU A 1 87 ? 6.421 -7.754 3.479 1.00 91.69 87 GLU A O 1
ATOM 695 N N . HIS A 1 88 ? 6.097 -7.765 5.691 1.00 95.62 88 HIS A N 1
ATOM 696 C CA . HIS A 1 88 ? 4.695 -8.167 5.604 1.00 95.62 88 HIS A CA 1
ATOM 697 C C . HIS A 1 88 ? 3.801 -6.924 5.603 1.00 95.62 88 HIS A C 1
ATOM 699 O O . HIS A 1 88 ? 3.454 -6.391 6.659 1.00 95.62 88 HIS A O 1
ATOM 705 N N . LEU A 1 89 ? 3.443 -6.455 4.410 1.00 97.19 89 LEU A N 1
ATOM 706 C CA . LEU A 1 89 ? 2.560 -5.310 4.236 1.00 97.19 89 LEU A CA 1
ATOM 707 C C . LEU A 1 89 ? 1.113 -5.753 4.412 1.00 97.19 89 LEU A C 1
ATOM 709 O O . LEU A 1 89 ? 0.696 -6.780 3.877 1.00 97.19 89 LEU A O 1
ATOM 713 N N . ARG A 1 90 ? 0.326 -4.949 5.131 1.00 98.19 90 ARG A N 1
ATOM 714 C CA . ARG A 1 90 ? -1.100 -5.218 5.342 1.00 98.19 90 ARG A CA 1
ATOM 715 C C . ARG A 1 90 ? -1.941 -3.981 5.096 1.00 98.19 90 ARG A C 1
ATOM 717 O O . ARG A 1 90 ? -1.760 -2.953 5.747 1.00 98.19 90 ARG A O 1
ATOM 724 N N . TRP A 1 91 ? -2.870 -4.093 4.158 1.00 98.00 91 TRP A N 1
ATOM 725 C CA . TRP A 1 91 ? -3.802 -3.047 3.763 1.00 98.00 91 TRP A CA 1
ATOM 726 C C . TRP A 1 91 ? -5.188 -3.386 4.294 1.00 98.00 91 TRP A C 1
ATOM 728 O O . TRP A 1 91 ? -5.674 -4.505 4.138 1.00 98.00 91 TRP A O 1
ATOM 738 N N . THR A 1 92 ? -5.834 -2.402 4.908 1.00 98.50 92 THR A N 1
ATOM 739 C CA . THR A 1 92 ? -7.198 -2.505 5.423 1.00 98.50 92 THR A CA 1
ATOM 740 C C . THR A 1 92 ? -8.060 -1.378 4.896 1.00 98.50 92 THR A C 1
ATOM 742 O O . THR A 1 92 ? -7.675 -0.213 5.010 1.00 98.50 92 THR A O 1
ATOM 745 N N . LEU A 1 93 ? -9.240 -1.716 4.387 1.00 98.44 93 LEU A N 1
ATOM 746 C CA . LEU A 1 93 ? -10.285 -0.772 4.026 1.00 98.44 93 LEU A CA 1
ATOM 747 C C . LEU A 1 93 ? -11.459 -0.865 4.999 1.00 98.44 93 LEU A C 1
ATOM 749 O O . LEU A 1 93 ? -12.039 -1.933 5.206 1.00 98.44 93 LEU A O 1
ATOM 753 N N . THR A 1 94 ? -11.861 0.288 5.523 1.00 98.06 94 THR A N 1
ATOM 754 C CA . THR A 1 94 ? -13.032 0.423 6.394 1.00 98.06 94 THR A CA 1
ATOM 755 C C . THR A 1 94 ? -14.018 1.407 5.763 1.00 98.06 94 THR A C 1
ATOM 757 O O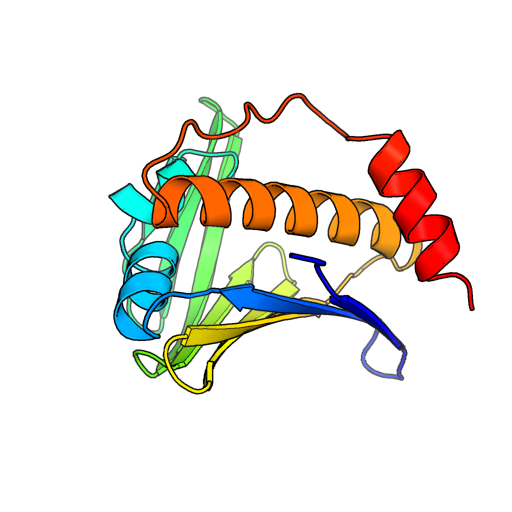 . THR A 1 94 ? -13.616 2.533 5.458 1.00 98.06 94 THR A O 1
ATOM 760 N N . PRO A 1 95 ? -15.294 1.030 5.546 1.00 97.31 95 PRO A N 1
ATOM 761 C CA . PRO A 1 95 ? -16.328 1.967 5.109 1.00 97.31 95 PRO A CA 1
ATOM 762 C C . PRO A 1 95 ? -16.468 3.148 6.073 1.00 97.31 95 PRO A C 1
ATOM 764 O O . PRO A 1 95 ? -16.385 2.974 7.287 1.00 97.31 95 PRO A O 1
ATOM 767 N N . ASP A 1 96 ? -16.696 4.343 5.535 1.00 95.50 96 ASP A N 1
ATOM 768 C CA . ASP A 1 96 ? -16.762 5.580 6.311 1.00 95.50 96 ASP A CA 1
ATOM 769 C C . ASP A 1 96 ? -17.709 6.586 5.630 1.00 95.50 96 ASP A C 1
ATOM 771 O O . ASP A 1 96 ? -17.307 7.370 4.762 1.00 95.50 96 ASP A O 1
ATOM 775 N N . GLY A 1 97 ? -18.994 6.535 6.001 1.00 94.06 97 GLY A N 1
ATOM 776 C CA . GLY A 1 97 ? -20.061 7.302 5.350 1.00 94.06 97 GLY A CA 1
ATOM 777 C C . GLY A 1 97 ? -20.148 6.986 3.854 1.00 94.06 97 GLY A C 1
ATOM 778 O O . GLY A 1 97 ? -20.165 5.820 3.468 1.00 94.06 97 GLY A O 1
ATOM 779 N N . ASP A 1 98 ? -20.131 8.025 3.017 1.00 92.25 98 ASP A N 1
ATOM 780 C CA . ASP A 1 98 ? -20.133 7.901 1.549 1.00 92.25 98 ASP A CA 1
ATOM 781 C C . ASP A 1 98 ? -18.749 7.553 0.954 1.00 92.25 98 ASP A C 1
ATOM 783 O O . ASP A 1 98 ? -18.557 7.566 -0.264 1.00 92.25 98 ASP A O 1
ATOM 787 N N . GLY A 1 99 ? -17.753 7.280 1.803 1.00 96.38 99 GLY A N 1
ATOM 788 C CA . GLY A 1 99 ? -16.385 6.966 1.407 1.00 96.38 99 GLY A CA 1
ATOM 789 C C . GLY A 1 99 ? -15.812 5.752 2.135 1.00 96.38 99 GLY A C 1
ATOM 790 O O . GLY A 1 99 ? -16.533 4.921 2.694 1.00 96.38 99 GLY A O 1
ATOM 791 N N . CYS A 1 100 ? -14.486 5.660 2.157 1.00 97.44 100 CYS A N 1
ATOM 792 C CA . CYS A 1 100 ? -13.774 4.674 2.960 1.00 97.44 100 CYS A CA 1
ATOM 793 C C . CYS A 1 100 ? -12.421 5.203 3.436 1.00 97.44 100 CYS A C 1
ATOM 795 O O . CYS A 1 100 ? -11.843 6.126 2.856 1.00 97.44 100 CYS A O 1
ATOM 797 N N . THR A 1 101 ? -11.894 4.565 4.472 1.00 97.75 101 THR A N 1
ATOM 798 C CA . THR A 1 101 ? -10.547 4.798 4.984 1.00 97.75 101 THR A CA 1
ATOM 799 C C . THR A 1 101 ? -9.660 3.618 4.617 1.00 97.75 101 THR A C 1
ATOM 801 O O . THR A 1 101 ? -9.977 2.479 4.954 1.00 97.75 101 THR A O 1
ATOM 804 N N . LEU A 1 102 ? -8.560 3.904 3.920 1.00 98.19 102 LEU A N 1
ATOM 805 C CA . LEU A 1 102 ? -7.450 2.988 3.695 1.00 98.19 102 LEU A CA 1
ATOM 806 C C . LEU A 1 102 ? -6.427 3.171 4.806 1.00 98.19 102 LEU A C 1
ATOM 808 O O . LEU A 1 102 ? -6.012 4.291 5.095 1.00 98.19 102 LEU A O 1
ATOM 812 N N . HIS A 1 103 ? -6.001 2.062 5.386 1.00 98.38 103 HIS A N 1
ATOM 813 C CA . HIS A 1 103 ? -4.882 2.012 6.305 1.00 98.38 103 HIS A CA 1
ATOM 814 C C . HIS A 1 103 ? -3.878 0.964 5.827 1.00 98.38 103 HIS A C 1
ATOM 816 O O . HIS A 1 103 ? -4.240 -0.182 5.568 1.00 98.38 103 HIS A O 1
ATOM 822 N N . LEU A 1 104 ? -2.623 1.379 5.718 1.00 98.31 104 LEU A N 1
ATOM 823 C CA . LEU A 1 104 ? -1.468 0.545 5.426 1.00 98.31 104 LEU A CA 1
ATOM 824 C C . LEU A 1 104 ? -0.641 0.402 6.703 1.00 98.31 104 LEU A C 1
ATOM 826 O O . LEU A 1 104 ? -0.250 1.406 7.293 1.00 98.31 104 LEU A O 1
ATOM 830 N N . ALA A 1 105 ? -0.324 -0.835 7.075 1.00 98.00 105 ALA A N 1
ATOM 831 C CA . ALA A 1 105 ? 0.768 -1.157 7.984 1.00 98.00 105 ALA A CA 1
ATOM 832 C C . ALA A 1 105 ? 1.956 -1.683 7.165 1.00 98.00 105 ALA A C 1
ATOM 834 O O . ALA A 1 105 ? 1.840 -2.707 6.490 1.00 98.00 105 ALA A O 1
ATOM 835 N N . ASN A 1 106 ? 3.079 -0.969 7.224 1.00 97.06 106 ASN A N 1
ATOM 836 C CA . ASN A 1 106 ? 4.318 -1.287 6.525 1.00 97.06 106 ASN A CA 1
ATOM 837 C C . ASN A 1 106 ? 5.445 -1.454 7.553 1.00 97.06 106 ASN A C 1
ATOM 839 O O . ASN A 1 106 ? 5.941 -0.442 8.060 1.00 97.06 106 ASN A O 1
ATOM 843 N N . PRO A 1 107 ? 5.862 -2.686 7.889 1.00 96.31 107 PRO A N 1
ATOM 844 C CA . PRO A 1 107 ? 7.112 -2.904 8.611 1.00 96.31 107 PRO A CA 1
ATOM 845 C C . PRO A 1 107 ? 8.258 -2.190 7.893 1.00 96.31 107 PRO A C 1
ATOM 847 O O . PRO A 1 107 ? 8.270 -2.160 6.671 1.00 96.31 107 PRO A O 1
ATOM 850 N N . VAL A 1 108 ? 9.175 -1.575 8.634 1.00 93.75 108 VAL A N 1
ATOM 851 C CA . VAL A 1 108 ? 10.359 -0.921 8.065 1.00 93.75 108 VAL A CA 1
ATOM 852 C C . VAL A 1 108 ? 11.587 -1.515 8.738 1.00 93.75 108 VAL A C 1
ATOM 854 O O . VAL A 1 108 ? 11.801 -1.294 9.934 1.00 93.75 108 VAL A O 1
ATOM 857 N N . ALA A 1 109 ? 12.378 -2.275 7.978 1.00 90.38 109 ALA A N 1
ATOM 858 C CA . ALA A 1 109 ? 13.548 -2.979 8.504 1.00 90.38 109 ALA A CA 1
ATOM 859 C C . ALA A 1 109 ? 14.616 -2.027 9.076 1.00 90.38 109 ALA A C 1
ATOM 861 O O . ALA A 1 109 ? 15.137 -2.268 10.166 1.00 90.38 109 ALA A O 1
ATOM 862 N N . ASP A 1 110 ? 14.912 -0.931 8.370 1.00 91.12 110 ASP A N 1
ATOM 863 C CA . ASP A 1 110 ? 15.797 0.138 8.842 1.00 91.12 110 ASP A CA 1
ATOM 864 C C . ASP A 1 110 ? 14.973 1.379 9.238 1.00 91.12 110 ASP A C 1
ATOM 866 O O . ASP A 1 110 ? 14.469 2.091 8.363 1.00 91.12 110 ASP A O 1
ATOM 870 N N . PRO A 1 111 ? 14.855 1.704 10.540 1.00 89.50 111 PRO A N 1
ATOM 871 C CA . PRO A 1 111 ? 14.103 2.868 11.006 1.00 89.50 111 PRO A CA 1
ATOM 872 C C . PRO A 1 111 ? 14.542 4.204 10.383 1.00 89.50 111 PRO A C 1
ATOM 874 O O . PRO A 1 111 ? 13.730 5.133 10.315 1.00 89.50 111 PRO A O 1
ATOM 877 N N . GLY A 1 112 ? 15.789 4.310 9.900 1.00 91.00 112 GLY A N 1
ATOM 878 C CA . GLY A 1 112 ? 16.296 5.485 9.186 1.00 91.00 112 GLY A CA 1
ATOM 879 C C . GLY A 1 112 ? 15.553 5.784 7.879 1.00 91.00 112 GLY A C 1
ATOM 880 O O . GLY A 1 112 ? 15.539 6.932 7.436 1.00 91.00 112 GLY A O 1
ATOM 881 N N . TRP A 1 113 ? 14.868 4.791 7.303 1.00 92.81 113 TRP A N 1
ATOM 882 C CA . TRP A 1 113 ? 14.088 4.927 6.071 1.00 92.81 113 TRP A CA 1
ATOM 883 C C . TRP A 1 113 ? 12.628 5.330 6.285 1.00 92.81 113 TRP A C 1
ATOM 885 O O . TRP A 1 113 ? 11.941 5.623 5.312 1.00 92.81 113 TRP A O 1
ATOM 895 N N . THR A 1 114 ? 12.138 5.409 7.526 1.00 94.69 114 THR A N 1
ATOM 896 C CA . THR A 1 114 ? 10.713 5.688 7.816 1.00 94.69 114 THR A CA 1
ATOM 897 C C . THR A 1 114 ? 10.165 6.933 7.108 1.00 94.69 114 THR A C 1
ATOM 899 O O . THR A 1 114 ? 9.070 6.876 6.551 1.00 94.69 114 THR A O 1
ATOM 902 N N . ALA A 1 115 ? 10.927 8.031 7.057 1.00 95.00 115 ALA A N 1
ATOM 903 C CA . ALA A 1 115 ? 10.520 9.251 6.354 1.00 95.00 115 ALA A CA 1
ATOM 904 C C . ALA A 1 115 ? 10.474 9.077 4.824 1.00 95.00 115 ALA A C 1
ATOM 906 O O . ALA A 1 115 ? 9.550 9.561 4.171 1.00 95.00 115 ALA A O 1
ATOM 907 N N . ASN A 1 116 ? 11.440 8.357 4.252 1.00 94.44 116 ASN A N 1
ATOM 908 C CA . ASN A 1 116 ? 11.490 8.048 2.823 1.00 94.44 116 ASN A CA 1
ATOM 909 C C . ASN A 1 116 ? 10.320 7.137 2.421 1.00 94.44 116 ASN A C 1
ATOM 911 O O . ASN A 1 116 ? 9.640 7.401 1.429 1.00 94.44 116 ASN A O 1
ATOM 915 N N . THR A 1 117 ? 10.050 6.103 3.221 1.00 94.25 117 THR A N 1
ATOM 916 C CA . THR A 1 117 ? 8.927 5.181 3.027 1.00 94.25 117 THR A CA 1
ATOM 917 C C . THR A 1 117 ? 7.586 5.911 3.139 1.00 94.25 117 THR A C 1
ATOM 919 O O . THR A 1 117 ? 6.711 5.713 2.298 1.00 94.25 117 THR A O 1
ATOM 922 N N . ALA A 1 118 ? 7.433 6.817 4.112 1.00 95.69 118 ALA A N 1
ATOM 923 C CA . ALA A 1 118 ? 6.247 7.665 4.246 1.00 95.69 118 ALA A CA 1
ATOM 924 C C . ALA A 1 118 ? 6.024 8.558 3.018 1.00 95.69 118 ALA A C 1
ATOM 926 O O . ALA A 1 118 ? 4.923 8.579 2.465 1.00 95.69 118 ALA A O 1
ATOM 927 N N . ALA A 1 119 ? 7.075 9.235 2.547 1.00 94.94 119 ALA A N 1
ATOM 928 C CA . ALA A 1 119 ? 7.011 10.068 1.350 1.00 94.94 119 ALA A CA 1
ATOM 929 C C . ALA A 1 119 ? 6.632 9.255 0.100 1.00 94.94 119 ALA A C 1
ATOM 931 O O . ALA A 1 119 ? 5.802 9.693 -0.701 1.00 94.94 119 ALA A O 1
ATOM 932 N N . GLY A 1 120 ? 7.197 8.054 -0.055 1.00 93.75 120 GLY A N 1
ATOM 933 C CA . GLY A 1 120 ? 6.864 7.137 -1.145 1.00 93.75 120 GLY A CA 1
ATOM 934 C C . GLY A 1 120 ? 5.383 6.752 -1.150 1.00 93.75 120 GLY A C 1
ATOM 935 O O . GLY A 1 120 ? 4.704 6.912 -2.170 1.00 93.75 120 GLY A O 1
ATOM 936 N N . TRP A 1 121 ? 4.853 6.314 -0.004 1.00 95.06 121 TRP A N 1
ATOM 937 C CA . TRP A 1 121 ? 3.443 5.938 0.118 1.00 95.06 121 TRP A CA 1
ATOM 938 C C . TRP A 1 121 ? 2.492 7.112 -0.071 1.00 95.06 121 TRP A C 1
ATOM 940 O O . TRP A 1 121 ? 1.487 6.966 -0.764 1.00 95.06 121 TRP A O 1
ATOM 950 N N . ASP A 1 122 ? 2.809 8.287 0.467 1.00 94.62 122 ASP A N 1
ATOM 951 C CA . ASP A 1 122 ? 1.973 9.473 0.287 1.00 94.62 122 ASP A CA 1
ATOM 952 C C . ASP A 1 122 ? 1.859 9.868 -1.195 1.00 94.62 122 ASP A C 1
ATOM 954 O O . ASP A 1 122 ? 0.757 10.116 -1.698 1.00 94.62 122 ASP A O 1
ATOM 958 N N . ARG A 1 123 ? 2.965 9.804 -1.948 1.00 92.50 123 ARG A N 1
ATOM 959 C CA . ARG A 1 123 ? 2.938 10.006 -3.406 1.00 92.50 123 ARG A CA 1
ATOM 960 C C . ARG A 1 123 ? 2.088 8.964 -4.116 1.00 92.50 123 ARG A C 1
ATOM 962 O O . ARG A 1 123 ? 1.251 9.332 -4.943 1.00 92.50 123 ARG A O 1
ATOM 969 N N . CYS A 1 124 ? 2.275 7.684 -3.800 1.00 93.12 124 CYS A N 1
ATOM 970 C CA . CYS A 1 124 ? 1.489 6.604 -4.399 1.00 93.12 124 CYS A CA 1
ATOM 971 C C . CYS A 1 124 ? -0.008 6.784 -4.110 1.00 93.12 124 CYS A C 1
ATOM 973 O O . CYS A 1 124 ? -0.845 6.692 -5.005 1.00 93.12 124 CYS A O 1
ATOM 975 N N . PHE A 1 125 ? -0.366 7.156 -2.885 1.00 94.69 125 PHE A N 1
ATOM 976 C CA . PHE A 1 125 ? -1.750 7.416 -2.503 1.00 94.69 125 PHE A CA 1
ATOM 977 C C . PHE A 1 125 ? -2.312 8.725 -3.082 1.00 94.69 125 PHE A C 1
ATOM 979 O O . PHE A 1 125 ? -3.525 8.836 -3.320 1.00 94.69 125 PHE A O 1
ATOM 986 N N . GLY A 1 126 ? -1.445 9.697 -3.376 1.00 92.81 126 GLY A N 1
ATOM 987 C CA . GLY A 1 126 ? -1.736 10.867 -4.202 1.00 92.81 126 GLY A CA 1
ATOM 988 C C . GLY A 1 126 ? -2.131 10.473 -5.621 1.00 92.81 126 GLY A C 1
ATOM 989 O O .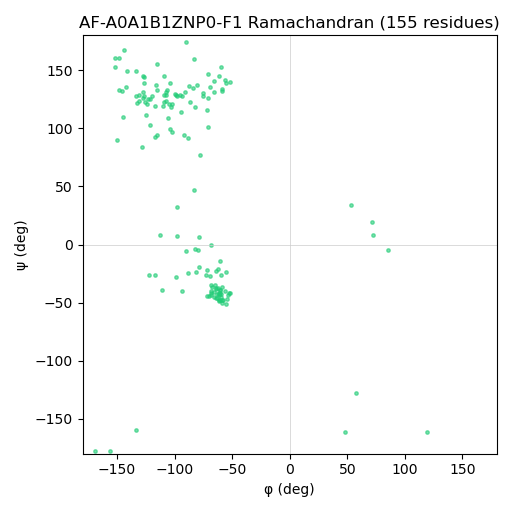 GLY A 1 126 ? -3.189 10.887 -6.099 1.00 92.81 126 GLY A O 1
ATOM 990 N N . ALA A 1 127 ? -1.345 9.603 -6.252 1.00 92.81 127 ALA A N 1
ATOM 991 C CA . ALA A 1 127 ? -1.656 9.030 -7.557 1.00 92.81 127 ALA A CA 1
ATOM 992 C C . ALA A 1 127 ? -2.963 8.218 -7.535 1.00 92.81 127 ALA A C 1
ATOM 994 O O . ALA A 1 127 ? -3.811 8.405 -8.408 1.00 92.81 127 ALA A O 1
ATOM 995 N N . LEU A 1 128 ? -3.195 7.415 -6.490 1.00 94.81 128 LEU A N 1
ATOM 996 C CA . LEU A 1 128 ? -4.446 6.669 -6.315 1.00 94.81 128 LEU A CA 1
ATOM 997 C C . LEU A 1 128 ? -5.657 7.611 -6.223 1.00 94.81 128 LEU A C 1
ATOM 999 O O . LEU A 1 128 ? -6.696 7.347 -6.823 1.00 94.81 128 LEU A O 1
ATOM 1003 N N . THR A 1 129 ? -5.517 8.754 -5.541 1.00 94.06 129 THR A N 1
ATOM 1004 C CA . THR A 1 129 ? -6.572 9.785 -5.493 1.00 94.06 129 THR A CA 1
ATOM 1005 C C . THR A 1 129 ? -6.913 10.296 -6.894 1.00 94.06 129 THR A C 1
ATOM 1007 O O . THR A 1 129 ? -8.090 10.409 -7.234 1.00 94.06 129 THR A O 1
ATOM 1010 N N . ALA A 1 130 ? -5.899 10.575 -7.718 1.00 92.38 130 ALA A N 1
ATOM 1011 C CA . ALA A 1 130 ? -6.103 11.036 -9.087 1.00 92.38 130 ALA A CA 1
ATOM 1012 C C . ALA A 1 130 ? -6.800 9.973 -9.951 1.00 92.38 130 ALA A C 1
ATOM 1014 O O . ALA A 1 130 ? -7.794 10.286 -10.606 1.00 92.38 130 ALA A O 1
ATOM 1015 N N . VAL A 1 131 ? -6.351 8.712 -9.887 1.00 92.25 131 VAL A N 1
ATOM 1016 C CA . VAL A 1 131 ? -6.969 7.589 -10.617 1.00 92.25 131 VAL A CA 1
ATOM 1017 C C . VAL A 1 131 ? -8.433 7.406 -10.219 1.00 92.25 131 VAL A C 1
ATOM 1019 O O . VAL A 1 131 ? -9.303 7.308 -11.086 1.00 92.25 131 VAL A O 1
ATOM 1022 N N . LEU A 1 132 ? -8.734 7.401 -8.918 1.00 93.88 132 LEU A N 1
ATOM 1023 C CA . LEU A 1 132 ? -10.100 7.215 -8.427 1.00 93.88 132 LEU A CA 1
ATOM 1024 C C . LEU A 1 132 ? -11.031 8.366 -8.835 1.00 93.88 132 LEU A C 1
ATOM 1026 O O . LEU A 1 132 ? -12.199 8.110 -9.148 1.00 93.88 132 LEU A O 1
ATOM 1030 N N . GLY A 1 133 ? -10.511 9.596 -8.884 1.00 91.81 133 GLY A N 1
ATOM 1031 C CA . GLY A 1 133 ? -11.223 10.792 -9.339 1.00 91.81 133 GLY A CA 1
ATOM 1032 C C . GLY A 1 133 ? -11.307 10.959 -10.861 1.00 91.81 133 GLY A C 1
ATOM 1033 O O . GLY A 1 133 ? -11.963 11.890 -11.321 1.00 91.81 133 GLY A O 1
ATOM 1034 N N . GLY A 1 134 ? -10.665 10.087 -11.649 1.00 89.06 134 GLY A N 1
ATOM 1035 C CA . GLY A 1 134 ? -10.600 10.204 -13.112 1.00 89.06 134 GLY A CA 1
ATOM 1036 C C . GLY A 1 134 ? -9.714 11.353 -13.614 1.00 89.06 134 GLY A C 1
ATOM 1037 O O . GLY A 1 134 ? -9.872 11.799 -14.748 1.00 89.06 134 GLY A O 1
ATOM 1038 N N . GLY A 1 135 ? -8.816 11.858 -12.766 1.00 83.06 135 GLY A N 1
ATOM 1039 C CA . GLY A 1 135 ? -7.883 12.936 -13.084 1.00 83.06 135 GLY A CA 1
ATOM 1040 C C . GLY A 1 135 ? -6.542 12.440 -13.642 1.00 83.06 135 GLY A C 1
ATOM 1041 O O . GLY A 1 135 ? -6.277 11.236 -13.668 1.00 83.06 135 GLY A O 1
ATOM 1042 N N . PRO A 1 136 ? -5.666 13.364 -14.077 1.00 79.94 136 PRO A N 1
ATOM 1043 C CA . PRO A 1 136 ? -4.326 13.017 -14.533 1.00 79.94 136 PRO A CA 1
ATOM 1044 C C . PRO A 1 136 ? -3.485 12.474 -13.373 1.00 79.94 136 PRO A C 1
ATOM 1046 O O . PRO A 1 136 ? -3.418 13.084 -12.304 1.00 79.94 136 PRO A O 1
ATOM 1049 N N . VAL A 1 137 ? -2.821 11.340 -13.594 1.00 81.12 137 VAL A N 1
ATOM 1050 C CA . VAL A 1 137 ? -1.928 10.738 -12.600 1.00 81.12 137 VAL A CA 1
ATOM 1051 C C . VAL A 1 137 ? -0.614 11.525 -12.551 1.00 81.12 137 VAL A C 1
ATOM 1053 O O . VAL A 1 137 ? 0.003 11.733 -13.600 1.00 81.12 137 VAL A O 1
ATOM 1056 N N . PRO A 1 138 ? -0.161 11.976 -11.367 1.00 76.31 138 PRO A N 1
ATOM 1057 C CA . PRO A 1 138 ? 1.146 12.601 -11.223 1.00 76.31 138 PRO A CA 1
ATOM 1058 C C . PRO A 1 138 ? 2.260 11.648 -11.661 1.00 76.31 138 PRO A C 1
ATOM 1060 O O . PRO A 1 138 ? 2.297 10.492 -11.250 1.00 76.31 138 PRO A O 1
ATOM 1063 N N . VAL A 1 139 ? 3.200 12.146 -12.463 1.00 70.19 139 VAL A N 1
ATOM 1064 C CA . VAL A 1 139 ? 4.365 11.355 -12.871 1.00 70.19 139 VAL A CA 1
ATOM 1065 C C . VAL A 1 139 ? 5.289 11.165 -11.669 1.00 70.19 139 VAL A C 1
ATOM 1067 O O . VAL A 1 139 ? 5.741 12.139 -11.056 1.00 70.19 139 VAL A O 1
ATOM 1070 N N . HIS A 1 140 ? 5.619 9.913 -11.359 1.00 71.06 140 HIS A N 1
ATOM 1071 C CA . HIS A 1 140 ? 6.644 9.588 -10.373 1.00 71.06 140 HIS A CA 1
ATOM 1072 C C . HIS A 1 140 ? 8.029 9.936 -10.931 1.00 71.06 140 HIS A C 1
ATOM 1074 O O . HIS A 1 140 ? 8.586 9.227 -11.760 1.00 71.06 140 HIS A O 1
ATOM 1080 N N . ARG A 1 141 ? 8.580 11.075 -10.504 1.00 65.12 141 ARG A N 1
ATOM 1081 C CA . ARG A 1 141 ? 9.982 11.450 -10.741 1.00 65.12 141 ARG A CA 1
ATOM 1082 C C . ARG A 1 141 ? 10.774 11.244 -9.461 1.00 65.12 141 ARG A C 1
ATOM 1084 O O . ARG A 1 141 ? 10.703 12.112 -8.594 1.00 65.12 141 ARG A O 1
ATOM 1091 N N . GLY A 1 142 ? 11.481 10.117 -9.372 1.00 71.94 142 GLY A N 1
ATOM 1092 C CA . GLY A 1 142 ? 12.478 9.835 -8.335 1.00 71.94 142 GLY A CA 1
ATOM 1093 C C . GLY A 1 142 ? 12.033 10.119 -6.889 1.00 71.94 142 GLY A C 1
ATOM 1094 O O . GLY A 1 142 ? 10.836 10.227 -6.606 1.00 71.94 142 GLY A O 1
ATOM 1095 N N . PRO A 1 143 ? 12.994 10.245 -5.962 1.00 77.19 143 PRO A N 1
ATOM 1096 C CA . PRO A 1 143 ? 12.726 10.670 -4.593 1.00 77.19 143 PRO A CA 1
ATOM 1097 C C . PRO A 1 143 ? 12.125 12.081 -4.545 1.00 77.19 143 PRO A C 1
ATOM 1099 O O . PRO A 1 143 ? 12.489 12.947 -5.338 1.00 77.19 143 PRO A O 1
ATOM 1102 N N . ASP A 1 144 ? 11.227 12.325 -3.590 1.00 86.69 144 ASP A N 1
ATOM 1103 C CA . ASP A 1 144 ? 10.752 13.673 -3.258 1.00 86.69 144 ASP A CA 1
ATOM 1104 C C . ASP A 1 144 ? 11.453 14.147 -1.985 1.00 86.69 144 ASP A C 1
ATOM 1106 O O . ASP A 1 144 ? 11.071 13.775 -0.873 1.00 86.69 144 ASP A O 1
ATOM 1110 N N . GLU A 1 145 ? 12.529 14.914 -2.148 1.00 90.81 145 GLU A N 1
ATOM 1111 C CA . GLU A 1 145 ? 13.341 15.385 -1.022 1.00 90.81 145 GLU A CA 1
ATOM 1112 C C . GLU A 1 145 ? 12.545 16.288 -0.076 1.00 90.81 145 GLU A C 1
ATOM 1114 O O . GLU A 1 145 ? 12.691 16.173 1.140 1.00 90.81 145 GLU A O 1
ATOM 1119 N N . ALA A 1 146 ? 11.664 17.135 -0.616 1.00 91.75 146 ALA A N 1
ATOM 1120 C CA . ALA A 1 146 ? 10.849 18.045 0.181 1.00 91.75 146 ALA A CA 1
ATOM 1121 C C . ALA A 1 146 ? 9.819 17.278 1.020 1.00 91.75 146 ALA A C 1
ATOM 1123 O O . ALA A 1 146 ? 9.662 17.553 2.210 1.00 91.75 146 ALA A O 1
ATOM 1124 N N . LEU A 1 147 ? 9.153 16.282 0.428 1.00 92.69 147 LEU A N 1
ATOM 1125 C CA . LEU A 1 147 ? 8.212 15.428 1.151 1.00 92.69 147 LEU A CA 1
ATOM 1126 C C . LEU A 1 147 ? 8.924 14.525 2.165 1.00 92.69 147 LEU A C 1
ATOM 1128 O O . LEU A 1 147 ? 8.411 14.288 3.256 1.00 92.69 147 LEU A O 1
ATOM 1132 N N . THR A 1 148 ? 10.132 14.066 1.841 1.00 94.12 148 THR A N 1
ATOM 1133 C CA . THR A 1 148 ? 10.964 13.312 2.786 1.00 94.12 148 THR A CA 1
ATOM 1134 C C . THR A 1 148 ? 11.332 14.180 3.990 1.00 94.12 148 THR A C 1
ATOM 1136 O O . THR A 1 148 ? 11.183 13.737 5.125 1.00 94.12 148 THR A O 1
ATOM 1139 N N . GLU A 1 149 ? 11.756 15.429 3.777 1.00 94.00 149 GLU A N 1
ATOM 1140 C CA . GLU A 1 149 ? 12.075 16.366 4.863 1.00 94.00 149 GLU A CA 1
ATOM 1141 C C . GLU A 1 149 ? 10.845 16.720 5.708 1.00 94.00 149 GLU A C 1
ATOM 1143 O O . GLU A 1 149 ? 10.914 16.770 6.940 1.00 94.00 149 GLU A O 1
ATOM 1148 N N . HIS A 1 150 ? 9.686 16.875 5.062 1.00 94.25 150 HIS A N 1
ATOM 1149 C CA . HIS A 1 150 ? 8.413 17.013 5.759 1.00 94.25 150 HIS A CA 1
ATOM 1150 C C . HIS A 1 150 ? 8.171 15.831 6.708 1.00 94.25 150 HIS A C 1
ATOM 1152 O O . HIS A 1 150 ? 7.945 16.045 7.900 1.00 94.25 150 HIS A O 1
ATOM 1158 N N . TYR A 1 151 ? 8.296 14.590 6.226 1.00 95.12 151 TYR A N 1
ATOM 1159 C CA . TYR A 1 151 ? 8.095 13.414 7.072 1.00 95.12 151 TYR A CA 1
ATOM 1160 C C . TYR A 1 151 ? 9.188 13.210 8.123 1.00 95.12 151 TYR A C 1
ATOM 1162 O O . TYR A 1 151 ? 8.881 12.693 9.193 1.00 95.12 151 TYR A O 1
ATOM 1170 N N . ARG A 1 152 ? 10.427 13.675 7.909 1.00 94.38 152 ARG A N 1
ATOM 1171 C CA . ARG A 1 152 ? 11.436 13.726 8.987 1.00 94.38 152 ARG A CA 1
ATOM 1172 C C . ARG A 1 152 ? 10.986 14.620 10.138 1.00 94.38 152 ARG A C 1
ATOM 1174 O O . ARG A 1 152 ? 11.198 14.265 11.291 1.00 94.38 152 ARG A O 1
ATOM 1181 N N . THR A 1 153 ? 10.339 15.741 9.825 1.00 93.31 153 THR A N 1
ATOM 1182 C CA . THR A 1 153 ? 9.791 16.655 10.836 1.00 93.31 153 THR A CA 1
ATOM 1183 C C . THR A 1 153 ? 8.558 16.060 11.522 1.00 93.31 153 THR A C 1
ATOM 1185 O O . THR A 1 153 ? 8.450 16.123 12.741 1.00 93.31 153 THR A O 1
ATOM 1188 N N . VAL A 1 154 ? 7.639 15.457 10.758 1.00 92.12 154 VAL A N 1
ATOM 1189 C CA . VAL A 1 154 ? 6.393 14.862 11.286 1.00 92.12 154 VAL A CA 1
ATOM 1190 C C . VAL A 1 154 ? 6.659 13.633 12.159 1.00 92.12 154 VAL A C 1
ATOM 1192 O O . VAL A 1 154 ? 5.962 13.425 13.146 1.00 92.12 154 VAL A O 1
ATOM 1195 N N . LEU A 1 155 ? 7.654 12.817 11.801 1.00 91.69 155 LEU A N 1
ATOM 1196 C CA . LEU A 1 155 ? 7.972 11.549 12.472 1.00 91.69 155 LEU A CA 1
ATOM 1197 C C . LEU A 1 155 ? 9.120 11.663 13.483 1.00 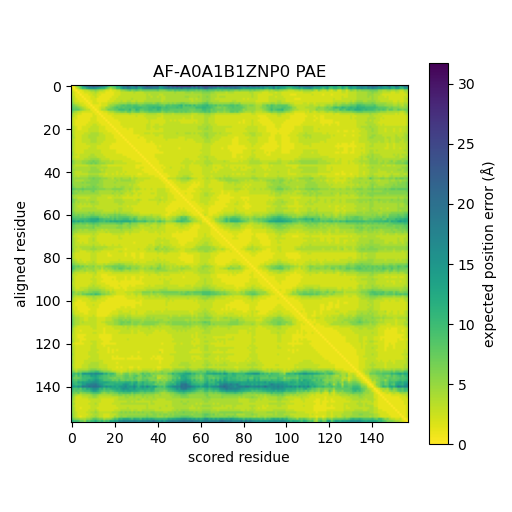91.69 155 LEU A C 1
ATOM 1199 O O . LEU A 1 155 ? 9.586 10.636 14.002 1.00 91.69 155 LEU A O 1
ATOM 1203 N N . ALA A 1 156 ? 9.579 12.891 13.746 1.00 84.81 156 ALA A N 1
ATOM 1204 C CA . ALA A 1 156 ? 10.532 13.170 14.805 1.00 84.81 156 ALA A CA 1
ATOM 1205 C C . ALA A 1 156 ? 9.988 12.634 16.149 1.00 84.81 156 ALA A C 1
ATOM 1207 O O . ALA A 1 156 ? 8.780 12.707 16.387 1.00 84.81 156 ALA A O 1
ATOM 1208 N N . PRO A 1 157 ? 10.848 12.024 16.981 1.00 69.00 157 PRO A N 1
ATOM 1209 C CA . PRO A 1 157 ? 10.448 11.435 18.257 1.00 69.00 157 PRO A CA 1
ATOM 1210 C C . PRO A 1 157 ? 9.935 12.458 19.276 1.00 69.00 157 PRO A C 1
ATOM 1212 O O . PRO A 1 157 ? 10.381 13.628 19.238 1.00 69.00 157 PRO A O 1
#

Mean predicted aligned error: 3.85 Å

Foldseek 3Di:
DDWDWEWDQDPVAIKIKIKDWALAFLQLLLCLVQPQVNVCQLQQFRWDWPPDQQTKIWGDNDPPDIWIWGFHDDDPPAWTWIQTPNWIKIWGWDDDVSIIMIMIITGDPDPVCNLQVNLNVVLSVVQSNCSSVVHDGDNDDPGDPVSSVVSCVVHPD

Sequence (157 aa):
MSTDVRVERGPAGTVLHVTRRYPHSVDRVWAALTEPDRLSRWFPCEVEADVRVGGLITFRFGPDDVDTAEITELDPPRVLAFLWSGEHLRWTLTPDGDGCTLHLANPVADPGWTANTAAGWDRCFGALTAVLGGGPVPVHRGPDEALTEHYRTVLAP

Solvent-accessible surface area (backbone atoms only — not comparable to full-atom values): 8508 Å² total; per-residue (Å²): 134,76,72,46,74,50,76,50,78,54,97,93,45,37,32,40,36,42,38,37,74,42,92,38,45,40,64,62,54,34,45,39,73,65,38,36,86,44,29,34,66,26,45,96,31,51,39,49,60,47,90,46,68,79,20,48,36,39,42,37,76,45,99,89,41,72,49,64,25,41,24,73,42,72,44,89,65,32,36,48,25,30,40,42,93,88,32,63,35,37,38,38,47,42,78,48,88,81,11,16,34,41,36,36,41,36,54,39,94,56,70,90,44,51,24,54,54,49,32,51,51,48,52,35,52,50,15,40,51,20,56,77,69,73,46,81,56,72,80,87,66,81,82,56,65,68,50,21,52,50,32,48,65,71,67,52,133